Protein AF-A0A2M8DDD4-F1 (afdb_monomer)

Foldseek 3Di:
DDQPPPDPVLVVVVQVVVVVVVDHDDDDDPPPCVVCVVVVVVVVCCCVPPCVVPVVVQDDDVSVQVSVQVVLLCQQPPDFDVVVVGDHVVVVCCVVPVPDDPCVSGDGDDDVVVVLVVCPPSHDPPPCVVVVVVVVVVVVVVVVVVVVVVVVD

pLDDT: mean 77.71, std 18.87, range [35.38, 96.31]

Organism: NCBI:txid1974840

Sequence (153 aa):
MEFGGDCWWKMTELRHLLRGFGCSVVQNQKRHPEQNAHLERSHRTDDEEFYIPRIMSINNTQQFYREAMNYLYYYNNVRKHSSLQGKTPFQIVQDKCRNIDVRMRIVPPIILDRISVDLGPWSGYHVLAQYLILIHKLTILITTRNLINSLIC

Solvent-accessible surface area (backbone atoms only — not comparable to full-atom values): 9218 Å² total; per-residue (Å²): 114,63,80,76,48,96,53,66,65,64,46,51,53,49,43,55,58,34,45,77,74,77,42,81,84,84,79,82,63,89,92,46,65,75,82,43,49,69,57,58,52,47,53,51,47,46,38,67,72,46,43,72,77,40,51,90,77,48,88,45,73,70,54,43,53,52,52,50,32,52,48,47,35,37,51,31,70,66,42,59,32,76,95,52,78,58,36,24,59,46,56,54,47,44,74,74,35,86,82,62,64,77,65,73,58,62,63,78,76,80,73,56,79,64,52,41,61,74,49,46,94,74,35,54,70,59,81,58,50,64,55,52,53,50,52,54,49,50,51,53,54,51,55,52,51,55,53,54,61,63,73,76,111

Structure (mmCIF, N/CA/C/O backbone):
data_AF-A0A2M8DDD4-F1
#
_entry.id   AF-A0A2M8DDD4-F1
#
loop_
_atom_site.group_PDB
_atom_site.id
_atom_site.type_symbol
_atom_site.label_atom_id
_atom_site.label_alt_id
_atom_site.label_comp_id
_atom_site.label_asym_id
_atom_site.label_entity_id
_atom_site.label_seq_id
_atom_site.pdbx_PDB_ins_code
_atom_site.Cartn_x
_atom_site.Cartn_y
_atom_site.Cartn_z
_atom_site.occupancy
_atom_site.B_iso_or_equiv
_atom_site.auth_seq_id
_atom_site.auth_comp_id
_atom_site.auth_asym_id
_atom_site.auth_atom_id
_atom_site.pdbx_PDB_model_num
ATOM 1 N N . MET A 1 1 ? 13.936 9.119 -11.504 1.00 35.38 1 MET A N 1
ATOM 2 C CA . MET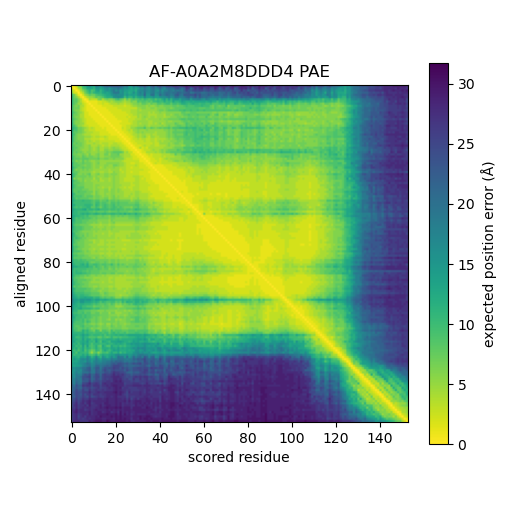 A 1 1 ? 13.493 8.288 -12.644 1.00 35.38 1 MET A CA 1
ATOM 3 C C . MET A 1 1 ? 12.657 7.160 -12.057 1.00 35.38 1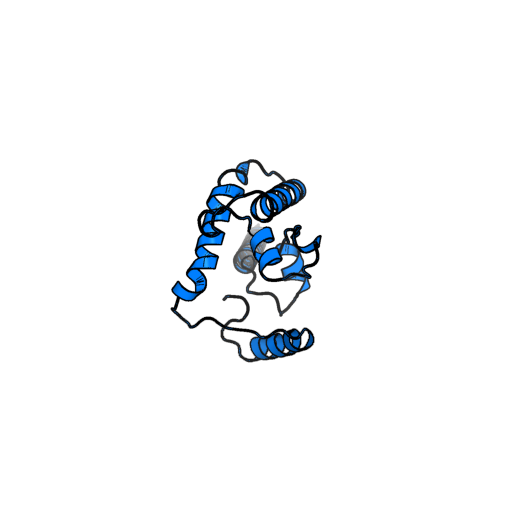 MET A C 1
ATOM 5 O O . MET A 1 1 ? 13.200 6.404 -11.259 1.00 35.38 1 MET A O 1
ATOM 9 N N . GLU A 1 2 ? 11.354 7.124 -12.352 1.00 42.66 2 GLU A N 1
ATOM 10 C CA . GLU A 1 2 ? 10.423 6.081 -11.887 1.00 42.66 2 GLU A CA 1
ATOM 11 C C . GLU A 1 2 ? 10.746 4.707 -12.493 1.00 42.66 2 GLU A C 1
ATOM 13 O O . GLU A 1 2 ? 11.426 4.599 -13.521 1.00 42.66 2 GLU A O 1
ATOM 18 N N . PHE A 1 3 ? 10.258 3.651 -11.840 1.00 43.88 3 PHE A N 1
ATOM 19 C CA . PHE A 1 3 ? 10.329 2.282 -12.342 1.00 43.88 3 PHE A CA 1
ATOM 20 C C . PHE A 1 3 ? 9.650 2.211 -13.722 1.00 43.88 3 PHE A C 1
ATOM 22 O O . PHE A 1 3 ? 8.479 2.549 -13.854 1.00 43.88 3 PHE A O 1
ATOM 29 N N . GLY A 1 4 ? 10.395 1.819 -14.762 1.00 52.19 4 GLY A N 1
ATOM 30 C CA . GLY A 1 4 ? 9.886 1.786 -16.141 1.00 52.19 4 GLY A CA 1
ATOM 31 C C . GLY A 1 4 ? 9.970 3.105 -16.926 1.00 52.19 4 GLY A C 1
ATOM 32 O O . GLY A 1 4 ? 9.193 3.282 -17.860 1.00 52.19 4 GLY A O 1
ATOM 33 N N . GLY A 1 5 ? 10.888 4.018 -16.568 1.00 56.62 5 GLY A N 1
ATOM 34 C CA . GLY A 1 5 ? 11.159 5.263 -17.311 1.00 56.62 5 GLY A CA 1
ATOM 35 C C . GLY A 1 5 ? 11.404 5.098 -18.826 1.00 56.62 5 GLY A C 1
ATOM 36 O O . GLY A 1 5 ? 11.336 4.005 -19.372 1.00 56.62 5 GLY A O 1
ATOM 37 N N . ASP A 1 6 ? 11.742 6.190 -19.519 1.00 57.94 6 ASP A N 1
ATOM 38 C CA . ASP A 1 6 ? 11.769 6.296 -20.997 1.00 57.94 6 ASP A CA 1
ATOM 39 C C . ASP A 1 6 ? 12.673 5.300 -21.763 1.00 57.94 6 ASP A C 1
ATOM 41 O O . ASP A 1 6 ? 12.721 5.329 -22.994 1.00 57.94 6 ASP A O 1
ATOM 45 N N . CYS A 1 7 ? 13.403 4.405 -21.089 1.00 71.69 7 CYS A N 1
ATOM 46 C CA . CYS A 1 7 ? 14.253 3.439 -21.767 1.00 71.69 7 CYS A CA 1
ATOM 47 C C . CYS A 1 7 ? 13.446 2.244 -22.311 1.00 71.69 7 CYS A C 1
ATOM 49 O O . CYS A 1 7 ? 12.941 1.369 -21.602 1.00 71.69 7 CYS A O 1
ATOM 51 N N . TRP A 1 8 ? 13.369 2.201 -23.637 1.00 74.38 8 TRP A N 1
ATOM 52 C CA . TRP A 1 8 ? 12.572 1.246 -24.402 1.00 74.38 8 TRP A CA 1
ATOM 53 C C . TRP A 1 8 ? 12.889 -0.230 -24.100 1.00 74.38 8 TRP A C 1
ATOM 55 O O . TRP A 1 8 ? 11.977 -1.052 -24.001 1.00 74.38 8 TRP A O 1
ATOM 65 N N . TRP A 1 9 ? 14.163 -0.573 -23.894 1.00 76.06 9 TRP A N 1
ATOM 66 C CA . TRP A 1 9 ? 14.590 -1.951 -23.630 1.00 76.06 9 TRP A CA 1
ATOM 67 C C . TRP A 1 9 ? 14.092 -2.514 -22.286 1.00 76.06 9 TRP A C 1
ATOM 69 O O . TRP A 1 9 ? 13.541 -3.609 -22.276 1.00 76.06 9 TRP A O 1
ATOM 79 N N . LYS A 1 10 ? 14.153 -1.760 -21.173 1.00 75.50 10 LYS A N 1
ATOM 80 C CA . LYS A 1 10 ? 13.628 -2.207 -19.867 1.00 75.50 10 LYS A CA 1
ATOM 81 C C . LYS A 1 10 ? 12.123 -2.435 -19.935 1.00 75.50 10 LYS A C 1
ATOM 83 O O . LYS A 1 10 ? 11.621 -3.397 -19.369 1.00 75.50 10 LYS A O 1
ATOM 88 N N . MET A 1 11 ? 11.403 -1.581 -20.663 1.00 81.44 11 MET A N 1
ATOM 89 C CA . MET A 1 11 ? 9.968 -1.760 -20.882 1.00 81.44 11 MET A CA 1
ATOM 90 C C . MET A 1 11 ? 9.647 -2.973 -21.756 1.00 81.44 11 MET A C 1
ATOM 92 O O . MET A 1 11 ? 8.642 -3.642 -21.525 1.00 81.44 11 MET A O 1
ATOM 96 N N . THR A 1 12 ? 10.483 -3.266 -22.748 1.00 84.56 12 THR A N 1
ATOM 97 C CA . THR A 1 12 ? 10.325 -4.442 -23.612 1.00 84.56 12 THR A CA 1
ATOM 98 C C . THR A 1 12 ? 10.539 -5.728 -22.822 1.00 84.56 12 THR A C 1
ATOM 100 O O . THR A 1 12 ? 9.674 -6.603 -22.844 1.00 84.56 12 THR A O 1
ATOM 103 N N . GLU A 1 13 ? 11.615 -5.792 -22.042 1.00 84.19 13 GLU A N 1
ATOM 104 C CA . GLU A 1 13 ? 11.919 -6.924 -21.167 1.00 84.19 13 GLU A CA 1
ATOM 105 C C . GLU A 1 13 ? 10.844 -7.120 -20.086 1.00 84.19 13 GLU A C 1
AT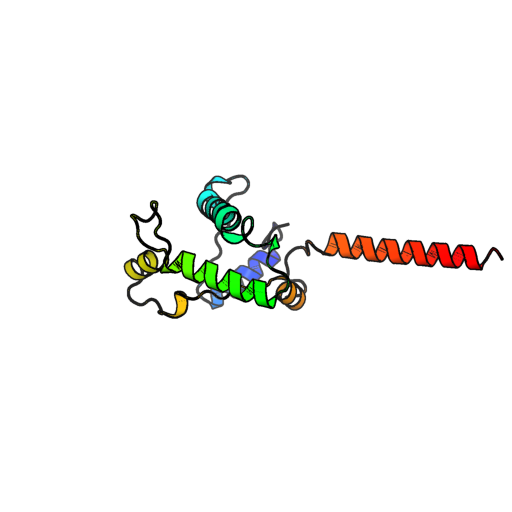OM 107 O O . GLU A 1 13 ? 10.345 -8.228 -19.893 1.00 84.19 13 GLU A O 1
ATOM 112 N N . LEU A 1 14 ? 10.383 -6.041 -19.441 1.00 83.62 14 LEU A N 1
ATOM 113 C CA . LEU A 1 14 ? 9.297 -6.107 -18.458 1.00 83.62 14 LEU A CA 1
ATOM 114 C C . LEU A 1 14 ? 7.994 -6.639 -19.071 1.00 83.62 14 LEU A C 1
ATOM 116 O O . LEU A 1 14 ? 7.312 -7.469 -18.469 1.00 83.62 14 LEU A O 1
ATOM 120 N N . ARG A 1 15 ? 7.636 -6.183 -20.277 1.00 88.50 15 ARG A N 1
ATOM 121 C CA . ARG A 1 15 ? 6.457 -6.695 -20.992 1.00 88.50 15 ARG A CA 1
ATOM 122 C C . ARG A 1 15 ? 6.621 -8.167 -21.360 1.00 88.50 15 ARG A C 1
ATOM 124 O O . ARG A 1 15 ? 5.640 -8.900 -21.282 1.00 88.50 15 ARG A O 1
ATOM 131 N N . HIS A 1 16 ? 7.817 -8.595 -21.761 1.00 87.88 16 HIS A N 1
ATOM 132 C CA . HIS A 1 16 ? 8.093 -9.998 -22.064 1.00 87.88 16 HIS A CA 1
ATOM 133 C C . HIS A 1 16 ? 7.929 -10.877 -20.817 1.00 87.88 16 HIS A C 1
ATOM 135 O O . HIS A 1 16 ? 7.178 -11.850 -20.852 1.00 87.88 16 HIS A O 1
ATOM 141 N N . LEU A 1 17 ? 8.529 -10.465 -19.698 1.00 87.50 17 LEU A N 1
ATOM 142 C CA . LEU A 1 17 ? 8.403 -11.139 -18.408 1.00 87.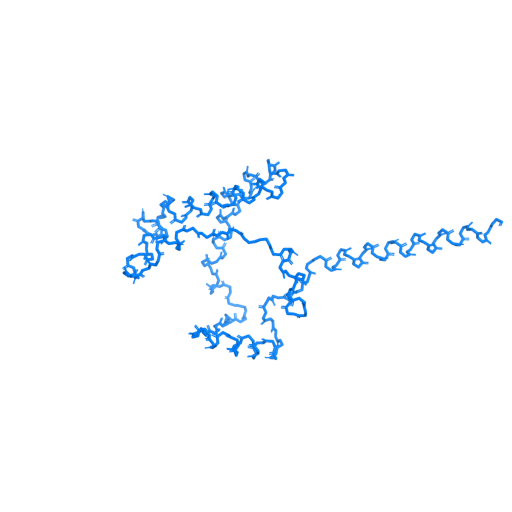50 17 LEU A CA 1
ATOM 143 C C . LEU A 1 17 ? 6.935 -11.266 -17.977 1.00 87.50 17 LEU A C 1
ATOM 145 O O . LEU A 1 17 ? 6.466 -12.359 -17.670 1.00 87.50 17 LEU A O 1
ATOM 149 N N . LEU A 1 18 ? 6.187 -10.159 -17.993 1.00 88.94 18 LEU A N 1
ATOM 150 C CA . LEU A 1 18 ? 4.797 -10.132 -17.531 1.00 88.94 18 LEU A CA 1
ATOM 151 C C . LEU A 1 18 ? 3.841 -10.908 -18.441 1.00 88.94 18 LEU A C 1
ATOM 153 O O . LEU A 1 18 ? 2.888 -11.505 -17.940 1.00 88.94 18 LEU A O 1
ATOM 157 N N . ARG A 1 19 ? 4.129 -10.993 -19.746 1.00 90.50 19 ARG A N 1
ATOM 158 C CA . ARG A 1 19 ? 3.381 -11.866 -20.663 1.00 90.50 19 ARG A CA 1
ATOM 159 C C . ARG A 1 19 ? 3.448 -13.334 -20.250 1.00 90.50 19 ARG A C 1
ATOM 161 O O . ARG A 1 19 ? 2.445 -14.023 -20.404 1.00 90.50 19 ARG A O 1
ATOM 168 N N . GLY A 1 20 ? 4.566 -13.794 -19.680 1.00 90.06 20 GLY A N 1
ATOM 169 C CA . GLY A 1 20 ? 4.690 -15.152 -19.136 1.00 90.06 20 GLY A CA 1
ATOM 170 C C . GLY A 1 20 ? 3.693 -15.455 -18.010 1.00 90.06 20 GLY A C 1
ATOM 171 O O . GLY A 1 20 ? 3.303 -16.603 -17.826 1.00 90.06 20 GLY A O 1
ATOM 172 N N . PHE A 1 21 ? 3.218 -14.420 -17.312 1.00 90.56 21 PHE A N 1
ATOM 173 C CA . PHE A 1 21 ? 2.194 -14.512 -16.266 1.00 90.56 21 PHE A CA 1
ATOM 174 C C . PHE A 1 21 ? 0.776 -14.192 -16.771 1.00 90.56 21 PHE A C 1
ATOM 176 O O . PHE A 1 21 ? -0.152 -14.109 -15.971 1.00 90.56 21 PHE A O 1
ATOM 183 N N . GLY A 1 22 ? 0.591 -13.971 -18.078 1.00 91.81 22 GLY A N 1
ATOM 184 C CA . GLY A 1 22 ? -0.684 -13.513 -18.642 1.00 91.81 22 GLY A CA 1
ATOM 185 C C . GLY A 1 22 ? -1.019 -12.052 -18.317 1.00 91.81 22 GLY A C 1
ATOM 186 O O . GLY A 1 22 ? -2.163 -11.633 -18.476 1.00 91.81 22 GLY A O 1
ATOM 187 N N . CYS A 1 23 ? -0.035 -11.265 -17.873 1.00 91.94 23 CYS A N 1
ATOM 188 C CA . CYS A 1 23 ? -0.203 -9.866 -17.495 1.00 91.94 23 CYS A CA 1
ATOM 189 C C . CYS A 1 23 ? 0.210 -8.920 -18.633 1.00 91.94 23 CYS A C 1
ATOM 191 O O . CYS A 1 23 ? 1.162 -9.169 -19.377 1.00 91.94 23 CYS A O 1
ATOM 193 N N . SER A 1 24 ? -0.473 -7.780 -18.733 1.00 89.19 24 SER A N 1
ATOM 194 C CA . SER A 1 24 ? -0.135 -6.693 -19.657 1.00 89.19 24 SER A CA 1
ATOM 195 C C . SER A 1 24 ? 0.259 -5.430 -18.900 1.00 89.19 24 SER A C 1
ATOM 197 O O . SER A 1 24 ? -0.366 -5.089 -17.898 1.00 89.19 24 SER A O 1
ATOM 199 N N . VAL A 1 25 ? 1.248 -4.697 -19.412 1.00 86.25 25 VAL A N 1
ATOM 200 C CA . VAL A 1 25 ? 1.658 -3.406 -18.843 1.00 86.25 25 VAL A CA 1
ATOM 201 C C . VAL A 1 25 ? 0.867 -2.277 -19.486 1.00 86.25 25 VAL A C 1
ATOM 203 O O . VAL A 1 25 ? 0.905 -2.119 -20.706 1.00 86.25 25 VAL A O 1
ATOM 206 N N . VAL A 1 26 ? 0.215 -1.465 -18.659 1.00 84.75 26 VAL A N 1
ATOM 207 C CA . VAL A 1 26 ? -0.436 -0.213 -19.060 1.00 84.75 26 VAL A CA 1
ATOM 208 C C . VAL A 1 26 ? 0.373 0.942 -18.476 1.00 84.75 26 VAL A C 1
ATOM 210 O O . VAL A 1 26 ? 0.696 0.926 -17.292 1.00 84.75 26 VAL A O 1
ATOM 213 N N . GLN A 1 27 ? 0.743 1.913 -19.313 1.00 82.88 27 GLN A N 1
ATOM 214 C CA . GLN A 1 27 ? 1.463 3.114 -18.886 1.00 82.88 27 GLN A CA 1
ATOM 215 C C . GLN A 1 27 ? 0.520 4.310 -18.928 1.00 82.88 27 GLN A C 1
ATOM 217 O O . GLN A 1 27 ? -0.182 4.511 -19.920 1.00 82.88 27 GLN A O 1
ATOM 222 N N . ASN A 1 28 ? 0.546 5.109 -17.866 1.00 83.31 28 ASN A N 1
ATOM 223 C CA . ASN A 1 28 ? -0.198 6.357 -17.818 1.00 83.31 28 ASN A CA 1
ATOM 224 C C . ASN A 1 28 ? 0.436 7.394 -18.745 1.00 83.31 28 ASN A C 1
ATOM 226 O O . ASN A 1 28 ? 1.638 7.374 -19.030 1.00 83.31 28 ASN A O 1
ATOM 230 N N . GLN A 1 29 ? -0.397 8.294 -19.250 1.00 81.75 29 GLN A N 1
ATOM 231 C CA . GLN A 1 29 ? 0.034 9.342 -20.158 1.00 81.75 29 GLN A CA 1
ATOM 232 C C . GLN A 1 29 ? 0.878 10.370 -19.398 1.00 81.75 29 GLN A C 1
ATOM 234 O O . GLN A 1 29 ? 0.582 10.749 -18.262 1.00 81.75 29 GLN A O 1
ATOM 239 N N . LYS A 1 30 ? 1.952 10.849 -20.031 1.00 81.00 30 LYS A N 1
ATOM 240 C CA . LYS A 1 30 ? 2.818 11.864 -19.420 1.00 81.00 30 LYS A CA 1
ATOM 241 C C . LYS A 1 30 ? 2.017 13.137 -19.155 1.00 81.00 30 LYS A C 1
ATOM 243 O O . LYS A 1 30 ? 1.384 13.646 -20.070 1.00 81.00 30 LYS A O 1
ATOM 248 N N . ARG A 1 31 ? 2.152 13.693 -17.945 1.00 79.19 31 ARG A N 1
ATOM 249 C CA . ARG A 1 31 ? 1.484 14.936 -17.497 1.00 79.19 31 ARG A CA 1
ATOM 250 C C . ARG A 1 31 ? -0.037 14.825 -17.329 1.00 79.19 31 ARG A C 1
ATOM 252 O O . ARG A 1 31 ? -0.711 15.847 -17.332 1.00 79.19 31 ARG A O 1
ATOM 259 N N . HIS A 1 32 ? -0.537 13.611 -17.114 1.00 84.81 32 HIS A N 1
ATOM 260 C CA . HIS A 1 32 ? -1.939 13.340 -16.798 1.00 84.81 32 HIS A CA 1
ATOM 261 C C . HIS A 1 32 ? -2.087 12.809 -15.358 1.00 84.81 32 HIS A C 1
ATOM 263 O O . HIS A 1 32 ? -2.346 11.618 -15.159 1.00 84.81 32 HIS A O 1
ATOM 269 N N . PRO A 1 33 ? -1.863 13.653 -14.326 1.00 80.94 33 PRO A N 1
ATOM 270 C CA . PRO A 1 33 ? -1.906 13.237 -12.920 1.00 80.94 33 PRO A CA 1
ATOM 271 C C . PRO A 1 33 ? -3.282 12.716 -12.482 1.00 80.94 33 PRO A C 1
ATOM 273 O O . PRO A 1 33 ? -3.377 11.929 -11.542 1.00 80.94 33 PRO A O 1
ATOM 276 N N . GLU A 1 34 ? -4.354 13.092 -13.180 1.00 88.06 34 GLU A N 1
ATOM 277 C CA . GLU A 1 34 ? -5.709 12.600 -12.942 1.00 88.06 34 GLU A CA 1
ATOM 278 C C . GLU A 1 34 ? -5.828 11.076 -13.089 1.00 88.06 34 GLU A C 1
ATOM 280 O O . GLU A 1 34 ? -6.634 10.458 -12.394 1.00 88.06 34 GLU A O 1
ATOM 285 N N . GLN A 1 35 ? -4.980 10.449 -13.916 1.00 86.12 35 GLN A N 1
ATOM 286 C CA . GLN A 1 35 ? -4.941 8.991 -14.085 1.00 86.12 35 GLN A CA 1
ATOM 287 C C . GLN A 1 35 ? -4.418 8.274 -12.829 1.00 86.12 35 GLN A C 1
ATOM 289 O O . GLN A 1 35 ? -4.742 7.109 -12.604 1.00 86.12 35 GLN A O 1
ATOM 294 N N . ASN A 1 36 ? -3.681 8.988 -11.972 1.00 86.06 36 ASN A N 1
ATOM 295 C CA . ASN A 1 36 ? -3.169 8.498 -10.692 1.00 86.06 36 ASN A CA 1
ATOM 296 C C . ASN A 1 36 ? -4.025 8.925 -9.493 1.00 86.06 36 ASN A C 1
ATOM 298 O O . ASN A 1 36 ? -3.693 8.570 -8.366 1.00 86.06 36 ASN A O 1
ATOM 302 N N . ALA A 1 37 ? -5.140 9.640 -9.681 1.00 87.31 37 ALA A N 1
ATOM 303 C CA . ALA A 1 37 ? -5.873 10.268 -8.575 1.00 87.31 37 ALA A CA 1
ATOM 304 C C . ALA A 1 37 ? -6.286 9.294 -7.450 1.00 87.31 37 ALA A C 1
ATOM 306 O O . ALA A 1 37 ? -6.326 9.670 -6.276 1.00 87.31 37 ALA A O 1
ATOM 307 N N . HIS A 1 38 ? -6.590 8.038 -7.787 1.00 86.00 38 HIS A N 1
ATOM 308 C CA . HIS A 1 38 ? -6.886 7.002 -6.794 1.00 86.00 38 HIS A CA 1
ATOM 309 C C . HIS A 1 38 ? -5.650 6.563 -6.000 1.00 86.00 38 HIS A C 1
ATOM 311 O O . HIS A 1 38 ? -5.761 6.369 -4.790 1.00 86.00 38 HIS A O 1
ATOM 317 N N . LEU A 1 39 ? -4.496 6.444 -6.662 1.00 85.88 39 LEU A N 1
ATOM 318 C CA . LEU A 1 39 ? -3.221 6.087 -6.037 1.00 85.88 39 LEU A CA 1
ATOM 319 C C . LEU A 1 39 ? -2.758 7.198 -5.095 1.00 85.88 39 LEU A C 1
ATOM 321 O O . LEU A 1 39 ? -2.527 6.935 -3.921 1.00 85.88 39 LEU A O 1
ATOM 325 N N . GLU A 1 40 ? -2.755 8.449 -5.560 1.00 87.38 40 GLU A N 1
ATOM 326 C CA . GLU A 1 40 ? -2.362 9.609 -4.743 1.00 87.38 40 GLU A CA 1
ATOM 327 C C . GLU A 1 40 ? -3.245 9.762 -3.497 1.00 87.38 40 GLU A C 1
ATOM 329 O O . GLU A 1 40 ? -2.776 10.056 -2.397 1.00 87.38 40 GLU A O 1
ATOM 334 N N . ARG A 1 41 ? -4.553 9.505 -3.635 1.00 88.06 41 ARG A N 1
ATOM 335 C CA . ARG A 1 41 ? -5.466 9.500 -2.486 1.00 88.06 41 ARG A CA 1
ATOM 336 C C . ARG A 1 41 ? -5.151 8.369 -1.509 1.00 88.06 41 ARG A C 1
ATOM 338 O O . ARG A 1 41 ? -5.295 8.582 -0.305 1.00 88.06 41 ARG A O 1
ATOM 345 N N . SER A 1 42 ? -4.778 7.191 -2.011 1.00 87.25 42 SER A N 1
ATOM 346 C CA . SER A 1 42 ? -4.359 6.072 -1.166 1.00 87.25 42 SER A CA 1
ATOM 347 C C . SER A 1 42 ? -3.102 6.441 -0.389 1.00 87.25 42 SER A C 1
ATOM 349 O O . SER A 1 42 ? -3.136 6.361 0.831 1.00 87.25 42 SER A O 1
ATOM 351 N N . HIS A 1 43 ? -2.074 6.968 -1.062 1.00 87.19 43 HIS A N 1
ATOM 352 C CA . HIS A 1 43 ? -0.826 7.400 -0.426 1.00 87.19 43 HIS A CA 1
ATOM 353 C C . HIS A 1 43 ? -1.060 8.403 0.698 1.00 87.19 43 HIS A C 1
ATOM 355 O O . HIS A 1 43 ? -0.590 8.205 1.812 1.00 87.19 43 HIS A O 1
ATOM 361 N N . ARG A 1 44 ? -1.886 9.424 0.454 1.00 90.19 44 ARG A N 1
ATOM 362 C CA . ARG A 1 44 ? -2.256 10.373 1.508 1.00 90.19 44 ARG A CA 1
ATOM 363 C C . ARG A 1 44 ? -2.971 9.703 2.687 1.00 90.19 44 ARG A C 1
ATOM 365 O O . ARG A 1 44 ? -2.769 10.102 3.826 1.00 90.19 44 ARG A O 1
ATOM 372 N N . THR A 1 45 ? -3.817 8.706 2.428 1.00 92.12 45 THR A N 1
ATOM 373 C CA . THR A 1 45 ? -4.509 7.973 3.504 1.00 92.12 45 THR A CA 1
ATOM 374 C C . THR A 1 45 ? -3.514 7.161 4.332 1.00 92.12 45 THR A C 1
ATOM 376 O O . THR A 1 45 ? -3.607 7.155 5.556 1.00 92.12 45 THR A O 1
ATOM 379 N N . ASP A 1 46 ? -2.545 6.523 3.674 1.00 89.88 46 ASP A N 1
ATOM 380 C CA . ASP A 1 46 ? -1.464 5.799 4.342 1.00 89.88 46 ASP A CA 1
ATOM 381 C C . ASP A 1 46 ? -0.624 6.760 5.206 1.00 89.88 46 ASP A C 1
ATOM 383 O O . ASP A 1 46 ? -0.296 6.447 6.352 1.00 89.88 46 ASP A O 1
ATOM 387 N N . ASP A 1 47 ? -0.334 7.966 4.707 1.00 90.94 47 ASP A N 1
ATOM 388 C CA . ASP A 1 47 ? 0.362 9.005 5.473 1.00 90.94 47 ASP A CA 1
ATOM 389 C C . ASP A 1 47 ? -0.423 9.417 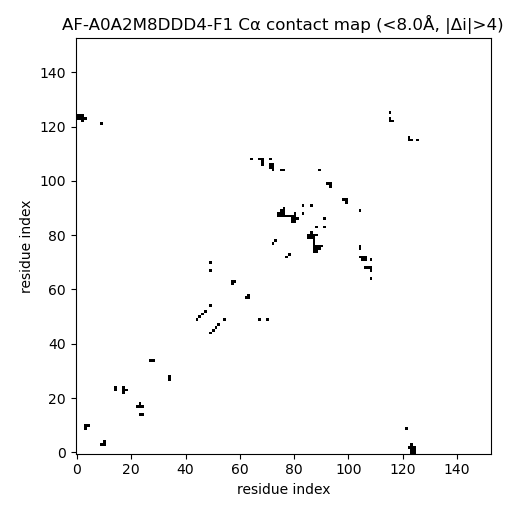6.723 1.00 90.94 47 ASP A C 1
ATOM 391 O O . ASP A 1 47 ? 0.106 9.372 7.835 1.00 90.94 47 ASP A O 1
ATOM 395 N N . GLU A 1 48 ? -1.691 9.788 6.551 1.00 93.19 48 GLU A N 1
ATOM 396 C CA . GLU A 1 48 ? -2.554 10.310 7.614 1.00 93.19 48 GLU A CA 1
ATOM 397 C C . GLU A 1 48 ? -2.892 9.261 8.686 1.00 93.19 48 GLU A C 1
ATOM 399 O O . GLU A 1 48 ? -2.952 9.587 9.873 1.00 93.19 48 GLU A O 1
ATOM 404 N N . GLU A 1 49 ? -3.110 8.002 8.301 1.00 93.00 49 GLU A N 1
ATOM 405 C CA . GLU A 1 49 ? -3.598 6.963 9.216 1.00 93.00 49 GLU A CA 1
ATOM 406 C C . GLU A 1 49 ? -2.502 6.040 9.761 1.00 93.00 49 GLU A C 1
ATOM 408 O O . GLU A 1 49 ? -2.670 5.453 10.840 1.00 93.00 49 GLU A O 1
ATOM 413 N N . PHE A 1 50 ? -1.392 5.886 9.034 1.00 93.12 50 PHE A N 1
ATOM 414 C CA . PHE A 1 50 ? -0.303 4.996 9.419 1.00 93.12 50 PHE A CA 1
ATOM 415 C C . PHE A 1 50 ? 0.980 5.757 9.734 1.00 93.12 50 PHE A C 1
ATOM 417 O O . PHE A 1 50 ? 1.437 5.701 10.878 1.00 93.12 50 PHE A O 1
ATOM 424 N N . TYR A 1 51 ? 1.559 6.477 8.770 1.00 90.62 51 TYR A N 1
ATOM 425 C CA . TYR A 1 51 ? 2.898 7.042 8.948 1.00 90.62 51 TYR A CA 1
ATOM 426 C C . TYR A 1 51 ? 2.931 8.168 9.982 1.00 90.62 51 TYR A C 1
ATOM 428 O O . TYR A 1 51 ? 3.608 8.027 10.999 1.00 90.62 51 TYR A O 1
ATOM 436 N N . ILE A 1 52 ? 2.181 9.251 9.773 1.00 91.31 52 ILE A N 1
ATOM 437 C CA . ILE A 1 52 ? 2.152 10.417 10.668 1.00 91.31 52 ILE A CA 1
ATOM 438 C C . ILE A 1 52 ? 1.904 10.018 12.137 1.00 91.31 52 ILE A C 1
ATOM 440 O O . ILE A 1 52 ? 2.679 10.444 12.996 1.00 91.31 52 ILE A O 1
ATOM 444 N N . PRO A 1 53 ? 0.894 9.186 12.469 1.00 91.88 53 PRO A N 1
ATOM 445 C CA . PRO A 1 53 ? 0.605 8.866 13.864 1.00 91.88 53 PRO A CA 1
ATOM 446 C C . PRO A 1 53 ? 1.570 7.858 14.501 1.00 91.88 53 PRO A C 1
ATOM 448 O O . PRO A 1 53 ? 1.696 7.848 15.725 1.00 91.88 53 PRO A O 1
ATOM 451 N N . ARG A 1 54 ? 2.219 6.975 13.724 1.00 87.56 54 ARG A N 1
ATOM 452 C CA . ARG A 1 54 ? 2.934 5.810 14.287 1.00 87.56 54 ARG A CA 1
ATOM 453 C C . ARG A 1 54 ? 4.433 5.835 14.071 1.00 87.56 54 ARG A C 1
ATOM 455 O O . ARG A 1 54 ? 5.145 5.260 14.893 1.00 87.56 54 ARG A O 1
ATOM 462 N N . ILE A 1 55 ? 4.936 6.478 13.017 1.00 88.31 55 ILE A N 1
ATOM 463 C CA . ILE A 1 55 ? 6.326 6.287 12.580 1.00 88.31 55 ILE A CA 1
ATOM 464 C C . ILE A 1 55 ? 7.343 6.656 13.665 1.00 88.31 55 ILE A C 1
ATOM 466 O O . ILE A 1 55 ? 8.314 5.936 13.856 1.00 88.31 55 ILE A O 1
ATOM 470 N N . MET A 1 56 ? 7.063 7.697 14.455 1.00 90.12 56 MET A N 1
ATOM 471 C CA . MET A 1 56 ? 7.933 8.147 15.550 1.00 90.12 56 MET A CA 1
ATOM 472 C C . MET A 1 56 ? 7.999 7.166 16.730 1.00 90.12 56 MET A C 1
ATOM 474 O O . MET A 1 56 ? 8.925 7.233 17.531 1.00 90.12 56 MET A O 1
ATOM 478 N N . SER A 1 57 ? 7.020 6.265 16.857 1.00 90.69 57 SER A N 1
ATOM 479 C CA . SER A 1 57 ? 6.978 5.242 17.912 1.00 90.69 57 SER A CA 1
ATOM 480 C C . SER A 1 57 ? 7.641 3.921 17.503 1.00 90.69 57 SER A C 1
ATOM 482 O O . SER A 1 57 ? 7.886 3.060 18.350 1.00 90.69 57 SER A O 1
ATOM 484 N N . ILE A 1 58 ? 7.936 3.750 16.212 1.00 92.75 58 ILE A N 1
ATOM 485 C CA . ILE A 1 58 ? 8.500 2.525 15.651 1.00 92.75 58 ILE A CA 1
ATOM 486 C C . ILE A 1 58 ? 10.025 2.622 15.692 1.00 92.75 58 ILE A C 1
ATOM 488 O O . ILE A 1 58 ? 10.632 3.416 14.983 1.00 92.75 58 ILE A O 1
ATOM 492 N N . ASN A 1 59 ? 10.656 1.765 16.495 1.00 93.75 59 ASN A N 1
ATOM 493 C CA . ASN A 1 59 ? 12.092 1.878 16.781 1.00 93.75 59 ASN A CA 1
ATOM 494 C C . ASN A 1 59 ? 12.968 0.904 15.986 1.00 93.75 59 ASN A C 1
ATOM 496 O O . ASN A 1 59 ? 14.193 0.982 16.030 1.00 93.75 59 ASN A O 1
ATOM 500 N N . ASN A 1 60 ? 12.367 -0.074 15.311 1.00 93.12 60 ASN A N 1
ATOM 501 C CA . ASN A 1 60 ? 13.105 -1.064 14.536 1.00 93.12 60 ASN A CA 1
ATOM 502 C C . ASN A 1 60 ? 12.242 -1.690 13.440 1.00 93.12 60 ASN A C 1
ATOM 504 O O . ASN A 1 60 ? 11.011 -1.626 13.454 1.00 93.12 60 ASN A O 1
ATOM 508 N N . THR A 1 61 ? 12.915 -2.362 12.510 1.00 90.19 61 THR A N 1
ATOM 509 C CA . THR A 1 61 ? 12.305 -3.006 11.347 1.00 90.19 61 THR A CA 1
ATOM 510 C C . THR A 1 61 ? 11.255 -4.053 11.720 1.00 90.19 61 THR A C 1
ATOM 512 O O . THR A 1 61 ? 10.230 -4.144 11.054 1.00 90.19 61 THR A O 1
ATOM 515 N N . GLN A 1 62 ? 11.458 -4.825 12.792 1.00 92.12 62 GLN A N 1
ATOM 516 C CA . GLN A 1 62 ? 10.497 -5.853 13.207 1.00 92.12 62 GLN A CA 1
ATOM 517 C C . GLN A 1 62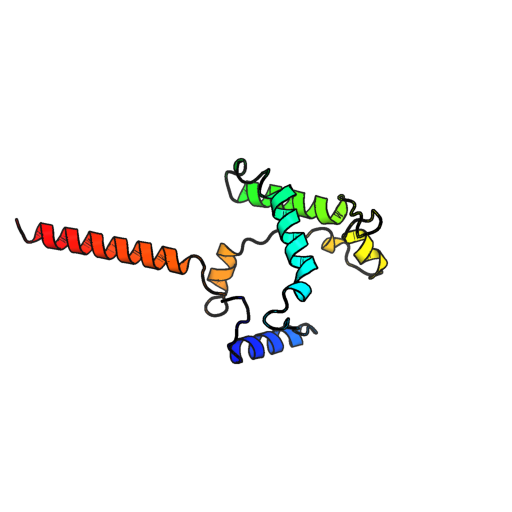 ? 9.185 -5.233 13.708 1.00 92.12 62 GLN A C 1
ATOM 519 O O . GLN A 1 62 ? 8.102 -5.716 13.374 1.00 92.12 62 GLN A O 1
ATOM 524 N N . GLN A 1 63 ? 9.276 -4.153 14.488 1.00 93.81 63 GLN A N 1
ATOM 525 C CA . GLN A 1 63 ? 8.111 -3.376 14.912 1.00 93.81 63 GLN A CA 1
ATOM 526 C C . GLN A 1 63 ? 7.406 -2.751 13.709 1.00 93.81 63 GLN A C 1
ATOM 528 O O . GLN A 1 63 ? 6.187 -2.868 13.611 1.00 93.81 63 GLN A O 1
ATOM 533 N N . PHE A 1 64 ? 8.164 -2.187 12.762 1.00 92.94 64 PHE A N 1
ATOM 534 C CA . PHE A 1 64 ? 7.606 -1.650 11.521 1.00 92.94 64 PHE A CA 1
ATOM 535 C C . PHE A 1 64 ? 6.804 -2.709 10.762 1.00 92.94 64 PHE A C 1
ATOM 537 O O . PHE A 1 64 ? 5.648 -2.475 10.429 1.00 92.94 64 PHE A O 1
ATOM 544 N N . TYR A 1 65 ? 7.382 -3.895 10.549 1.00 93.19 65 TYR A N 1
ATOM 545 C CA . TYR A 1 65 ? 6.705 -5.008 9.879 1.00 93.19 65 TYR A CA 1
ATOM 546 C C . TYR A 1 65 ? 5.389 -5.383 10.561 1.00 93.19 65 TYR A C 1
ATOM 548 O O . TYR A 1 65 ? 4.379 -5.566 9.882 1.00 93.19 65 TYR A O 1
ATOM 556 N N . ARG A 1 66 ? 5.387 -5.496 11.895 1.00 93.56 66 ARG A N 1
ATOM 557 C CA . ARG A 1 66 ? 4.183 -5.838 12.661 1.00 93.56 66 ARG A CA 1
ATOM 558 C C . ARG A 1 66 ? 3.109 -4.757 12.525 1.00 93.56 66 ARG A C 1
ATOM 560 O O . ARG A 1 66 ? 1.966 -5.086 12.225 1.00 93.56 66 ARG A O 1
ATOM 567 N N . GLU A 1 67 ? 3.469 -3.492 12.724 1.00 94.44 67 GLU A N 1
ATOM 568 C CA . GLU A 1 67 ? 2.533 -2.367 12.621 1.00 94.44 67 GLU A CA 1
ATOM 569 C C . GLU A 1 67 ? 1.980 -2.220 11.198 1.00 94.44 67 GLU A C 1
ATOM 571 O O . GLU A 1 67 ? 0.769 -2.102 11.022 1.00 94.44 67 GLU A O 1
ATOM 576 N N . ALA A 1 68 ? 2.836 -2.308 10.176 1.00 93.88 68 ALA A N 1
ATOM 577 C CA . ALA A 1 68 ? 2.433 -2.220 8.775 1.00 93.88 68 ALA A CA 1
ATOM 578 C C . ALA A 1 68 ? 1.500 -3.373 8.379 1.00 93.88 68 ALA A C 1
ATOM 580 O O . ALA A 1 68 ? 0.473 -3.149 7.744 1.00 93.88 68 ALA A O 1
ATOM 581 N N . MET A 1 69 ? 1.805 -4.605 8.798 1.00 94.69 69 MET A N 1
ATOM 582 C CA . MET A 1 69 ? 0.941 -5.760 8.541 1.00 94.69 69 MET A CA 1
ATOM 583 C C . MET A 1 69 ? -0.429 -5.598 9.216 1.00 94.69 69 MET A C 1
ATOM 585 O O . MET A 1 69 ? -1.462 -5.858 8.596 1.00 94.69 69 MET A O 1
ATOM 589 N N . ASN A 1 70 ? -0.455 -5.122 10.465 1.00 94.38 70 ASN A N 1
ATOM 590 C CA . ASN A 1 70 ? -1.698 -4.846 11.184 1.00 94.38 70 ASN A CA 1
ATOM 591 C C . ASN A 1 70 ? -2.524 -3.759 10.484 1.00 94.38 70 ASN A C 1
ATOM 593 O O . ASN A 1 70 ? -3.733 -3.928 10.311 1.00 94.38 70 ASN A O 1
ATOM 597 N N . TYR A 1 71 ? -1.878 -2.673 10.050 1.00 94.94 71 TYR A N 1
ATOM 598 C CA . TYR A 1 71 ? -2.539 -1.589 9.330 1.00 94.94 71 TYR A CA 1
ATOM 599 C C . TYR A 1 71 ? -3.111 -2.060 7.988 1.00 94.94 71 TYR A C 1
ATOM 601 O O . TYR A 1 71 ? -4.292 -1.844 7.726 1.00 94.94 71 TYR A O 1
ATOM 609 N N . LEU A 1 72 ? -2.333 -2.790 7.182 1.00 95.12 72 LEU A N 1
ATOM 610 C CA . LEU A 1 72 ? -2.798 -3.350 5.908 1.00 95.12 72 LEU A CA 1
ATOM 611 C C . LEU A 1 72 ? -3.982 -4.303 6.098 1.00 95.12 72 LEU A C 1
ATOM 613 O O . LEU A 1 72 ? -4.940 -4.271 5.320 1.00 95.12 72 LEU A O 1
ATOM 617 N N . TYR A 1 73 ? -3.952 -5.143 7.137 1.00 95.75 73 TYR A N 1
ATOM 618 C CA . TYR A 1 73 ? -5.084 -6.009 7.452 1.00 95.75 73 TYR A CA 1
ATOM 619 C C . TYR A 1 73 ? -6.320 -5.191 7.841 1.00 95.75 73 TYR A C 1
ATOM 621 O O . TYR A 1 73 ? -7.402 -5.441 7.303 1.00 95.75 73 TYR A O 1
ATOM 629 N N . TYR A 1 74 ? -6.161 -4.207 8.732 1.00 95.75 74 TYR A N 1
ATOM 630 C CA . TYR A 1 74 ? -7.232 -3.301 9.144 1.00 95.75 74 TYR A CA 1
ATOM 631 C C . TYR A 1 74 ? -7.847 -2.582 7.940 1.00 95.75 74 TYR A C 1
ATOM 633 O O . TYR A 1 74 ? -9.060 -2.665 7.744 1.00 95.75 74 TYR A O 1
ATOM 641 N N . TYR A 1 75 ? -7.027 -1.954 7.099 1.00 94.81 75 TYR A N 1
ATOM 642 C CA . TYR A 1 75 ? -7.469 -1.220 5.917 1.00 94.81 75 TYR A CA 1
ATOM 643 C C . TYR A 1 75 ? -8.269 -2.113 4.960 1.00 94.81 75 TYR A C 1
ATOM 645 O O . TYR A 1 75 ? -9.379 -1.771 4.563 1.00 94.81 75 TYR A O 1
ATOM 653 N N . ASN A 1 76 ? -7.753 -3.304 4.640 1.00 94.81 76 ASN A N 1
ATOM 654 C CA . ASN A 1 76 ? -8.374 -4.179 3.645 1.00 94.81 76 ASN A CA 1
ATOM 655 C C . ASN A 1 76 ? -9.603 -4.945 4.158 1.00 94.81 76 ASN A C 1
ATOM 657 O O . ASN A 1 76 ? -10.476 -5.295 3.359 1.00 94.81 76 ASN A O 1
ATOM 661 N N . ASN A 1 77 ? -9.683 -5.231 5.464 1.00 95.62 77 ASN A N 1
ATOM 662 C CA . ASN A 1 77 ? -10.656 -6.186 6.012 1.00 95.62 77 ASN A CA 1
ATOM 663 C C . ASN A 1 77 ? -11.605 -5.621 7.068 1.00 95.62 77 ASN A C 1
ATOM 665 O O . ASN A 1 77 ? -12.619 -6.260 7.342 1.00 95.62 77 ASN A O 1
ATOM 669 N N . VAL A 1 78 ? -11.290 -4.480 7.681 1.00 96.31 78 VAL A N 1
ATOM 670 C CA . VAL A 1 78 ? -12.050 -3.932 8.818 1.00 96.31 78 VAL A CA 1
ATOM 671 C C . VAL A 1 78 ? -12.545 -2.518 8.526 1.00 96.31 78 VAL A C 1
ATOM 673 O O . VAL A 1 78 ? -13.703 -2.200 8.800 1.00 96.31 78 VAL A O 1
ATOM 676 N N . ARG A 1 79 ? -11.694 -1.672 7.940 1.00 95.00 79 ARG A N 1
ATOM 677 C CA . ARG A 1 79 ? -12.000 -0.279 7.614 1.00 95.00 79 ARG A CA 1
ATOM 678 C C . ARG A 1 79 ? -13.112 -0.221 6.568 1.00 95.00 79 ARG A C 1
ATOM 680 O O . ARG A 1 79 ? -12.998 -0.772 5.476 1.00 95.00 79 ARG A O 1
ATOM 687 N N . LYS A 1 80 ? -14.203 0.467 6.902 1.00 94.81 80 LYS A N 1
ATOM 688 C CA . LYS A 1 80 ? -15.307 0.736 5.973 1.00 94.81 80 LYS A CA 1
ATOM 689 C C . LYS A 1 80 ? -15.021 2.018 5.205 1.00 94.81 80 LYS A C 1
ATOM 691 O O . LYS A 1 80 ? -14.636 3.021 5.799 1.00 94.81 80 LYS A O 1
ATOM 696 N N . HIS A 1 81 ? -15.237 1.999 3.894 1.00 93.06 81 HIS A N 1
ATOM 697 C CA . HIS A 1 81 ? -14.980 3.156 3.039 1.00 93.06 81 HIS A CA 1
ATOM 698 C C . HIS A 1 81 ? -16.300 3.730 2.532 1.00 93.06 81 HIS A C 1
ATOM 700 O O . HIS A 1 81 ? -17.098 3.019 1.922 1.00 93.06 81 HIS A O 1
ATOM 706 N N . SER A 1 82 ? -16.521 5.031 2.721 1.00 90.62 82 SER A N 1
ATOM 707 C CA . SER A 1 82 ? -17.698 5.726 2.178 1.00 90.62 82 SER A CA 1
ATOM 708 C C . SER A 1 82 ? -17.759 5.630 0.651 1.00 90.62 82 SER A C 1
ATOM 710 O O . SER A 1 82 ? -18.812 5.335 0.092 1.00 90.62 82 SER A O 1
ATOM 712 N N . SER A 1 83 ? -16.610 5.749 -0.023 1.00 87.88 83 SER A N 1
ATOM 713 C CA . SER A 1 83 ? -16.483 5.562 -1.475 1.00 87.88 83 SER A CA 1
ATOM 714 C C . SER A 1 83 ? -16.809 4.143 -1.952 1.00 87.88 83 SER A C 1
ATOM 716 O O . SER A 1 83 ? -17.005 3.937 -3.145 1.00 87.88 83 SER A O 1
ATOM 718 N N . LEU A 1 84 ? -16.858 3.168 -1.039 1.00 91.75 84 LEU A N 1
ATOM 719 C CA . LEU A 1 84 ? -17.222 1.774 -1.302 1.00 91.75 84 LEU A CA 1
ATOM 720 C C . LEU A 1 84 ? -18.569 1.413 -0.657 1.00 91.75 84 LEU A C 1
ATOM 722 O O . LEU A 1 84 ? -18.807 0.251 -0.340 1.00 91.75 84 LEU A O 1
ATOM 726 N N . GLN A 1 85 ? -19.444 2.399 -0.425 1.00 93.75 85 GLN A N 1
ATOM 727 C CA . GLN A 1 85 ? -20.775 2.193 0.166 1.00 93.75 85 GLN A CA 1
ATOM 728 C C . GLN A 1 85 ? -20.720 1.492 1.538 1.00 93.75 85 GLN A C 1
ATOM 730 O O . GLN A 1 85 ? -21.563 0.664 1.873 1.00 93.75 85 GLN A O 1
ATOM 735 N N . GLY A 1 86 ? -19.689 1.789 2.334 1.00 94.75 86 GLY A N 1
ATOM 736 C CA . GLY A 1 86 ? -19.496 1.195 3.657 1.00 94.75 86 GLY A CA 1
ATOM 737 C C . GLY A 1 86 ? -18.946 -0.234 3.644 1.00 94.75 86 GLY A C 1
ATOM 738 O O . GLY A 1 86 ? -18.866 -0.848 4.709 1.00 94.75 86 GLY A O 1
ATOM 739 N N . LYS A 1 87 ? -18.546 -0.759 2.481 1.00 96.19 87 LYS A N 1
ATOM 740 C CA . LYS A 1 87 ? -17.832 -2.036 2.362 1.00 96.19 87 LYS A CA 1
ATOM 741 C C . LYS A 1 87 ? -16.328 -1.859 2.570 1.00 96.19 87 LYS A C 1
ATOM 743 O O . LYS A 1 87 ? -15.786 -0.754 2.446 1.00 96.19 87 LYS A O 1
ATOM 748 N N . THR A 1 88 ? -15.661 -2.960 2.890 1.00 95.62 88 THR A N 1
ATOM 749 C CA . THR A 1 88 ? -14.197 -3.044 2.930 1.00 95.62 88 THR A CA 1
ATOM 750 C C . THR A 1 88 ? -13.644 -3.320 1.528 1.00 95.62 88 THR A C 1
ATOM 752 O O . THR A 1 88 ? -14.364 -3.866 0.681 1.00 95.62 88 THR A O 1
ATOM 755 N N . PRO A 1 89 ? -12.372 -2.985 1.250 1.00 94.06 89 PRO A N 1
ATOM 756 C CA . PRO A 1 89 ? -11.737 -3.327 -0.018 1.00 94.06 89 PRO A CA 1
ATOM 757 C C . PRO A 1 89 ? -11.869 -4.817 -0.353 1.00 94.06 89 PRO A C 1
ATOM 759 O O . PRO A 1 89 ? -12.289 -5.155 -1.458 1.00 94.06 89 PRO A O 1
ATOM 762 N N . PHE A 1 90 ? -11.620 -5.712 0.609 1.00 95.06 90 PHE A N 1
ATOM 763 C CA . PHE A 1 90 ? -11.729 -7.151 0.368 1.00 95.06 90 PHE A CA 1
ATOM 764 C C . PHE A 1 90 ? -13.155 -7.595 0.011 1.00 95.06 90 PHE A C 1
ATOM 766 O O . PHE A 1 90 ? -13.324 -8.406 -0.896 1.00 95.06 90 PHE A O 1
ATOM 773 N N . GLN A 1 91 ? -14.187 -7.032 0.652 1.00 94.81 91 GLN A N 1
ATOM 774 C CA . GLN A 1 91 ? -15.583 -7.325 0.302 1.00 94.81 91 GLN A CA 1
ATOM 775 C C . GLN A 1 91 ? -15.900 -6.943 -1.146 1.00 94.81 91 GLN A C 1
ATOM 777 O O . GLN A 1 91 ? -16.527 -7.717 -1.862 1.00 94.81 91 GLN A O 1
ATOM 782 N N . ILE A 1 92 ? -15.421 -5.784 -1.607 1.00 94.69 92 ILE A N 1
ATOM 783 C CA . ILE A 1 92 ? -15.602 -5.363 -3.002 1.00 94.69 92 ILE A CA 1
ATOM 784 C C . ILE A 1 92 ? -14.931 -6.337 -3.967 1.00 94.69 92 ILE A C 1
ATOM 786 O O . ILE A 1 92 ? -15.498 -6.648 -5.016 1.00 94.69 92 ILE A O 1
ATOM 790 N N . VAL A 1 93 ? -13.731 -6.822 -3.639 1.00 93.12 93 VAL A N 1
ATOM 791 C CA . VAL A 1 93 ? -13.057 -7.803 -4.494 1.00 93.12 93 VAL A CA 1
ATOM 792 C C . VAL A 1 93 ? -13.798 -9.138 -4.473 1.00 93.12 93 VAL A C 1
ATOM 794 O O . VAL A 1 93 ? -13.981 -9.726 -5.531 1.00 93.12 93 VAL A O 1
ATOM 797 N N . GLN A 1 94 ? -14.292 -9.588 -3.321 1.00 93.06 94 GLN A N 1
ATOM 798 C CA . GLN A 1 94 ? -15.072 -10.821 -3.211 1.00 93.06 94 GLN A CA 1
ATOM 799 C C . GLN A 1 94 ? -16.389 -10.759 -4.004 1.00 93.06 94 GLN A C 1
ATOM 801 O O . GLN A 1 94 ? -16.746 -11.727 -4.675 1.00 93.06 94 GLN A O 1
ATOM 806 N N . ASP A 1 95 ? -17.069 -9.609 -3.999 1.00 92.81 95 ASP A N 1
ATOM 807 C CA . ASP A 1 95 ? -18.282 -9.385 -4.793 1.00 92.81 95 ASP A CA 1
ATOM 808 C C . ASP A 1 95 ? -18.000 -9.444 -6.304 1.00 92.81 95 ASP A C 1
ATOM 810 O O . ASP A 1 95 ? -18.804 -9.967 -7.078 1.00 92.81 95 ASP A O 1
ATOM 814 N N . LYS A 1 96 ? -16.851 -8.905 -6.737 1.00 92.75 96 LYS A N 1
ATOM 815 C CA . LYS A 1 96 ? -16.441 -8.871 -8.152 1.00 92.75 96 LYS A CA 1
ATOM 816 C C . LYS A 1 96 ? -15.832 -10.190 -8.629 1.00 92.75 96 LYS A C 1
ATOM 818 O O . LYS A 1 96 ? -15.998 -10.558 -9.789 1.00 92.75 96 LYS A O 1
ATOM 823 N N . CYS A 1 97 ? -15.142 -10.901 -7.744 1.00 91.44 97 CYS A N 1
ATOM 824 C CA . CYS A 1 97 ? -14.389 -12.115 -8.025 1.00 91.44 97 CYS A CA 1
ATOM 825 C C . CYS A 1 97 ? -14.866 -13.241 -7.101 1.00 91.44 97 CYS A C 1
ATOM 827 O O . CYS A 1 97 ? -14.289 -13.474 -6.040 1.00 91.44 97 CYS A O 1
ATOM 829 N N . ARG A 1 98 ? -15.895 -13.987 -7.533 1.00 81.50 98 ARG A N 1
ATOM 830 C CA . ARG A 1 98 ? -16.521 -15.064 -6.736 1.00 81.50 98 ARG A CA 1
ATOM 831 C C . ARG A 1 98 ? -15.552 -16.141 -6.228 1.00 81.50 98 ARG A C 1
ATOM 833 O O . ARG A 1 98 ? -15.799 -16.701 -5.168 1.00 81.50 98 ARG A O 1
ATOM 840 N N . ASN A 1 99 ? -14.461 -16.406 -6.950 1.00 88.88 99 ASN A N 1
ATOM 841 C CA . ASN A 1 99 ? -13.481 -17.451 -6.621 1.00 88.88 99 ASN A CA 1
ATOM 842 C C . ASN A 1 99 ? -12.141 -16.879 -6.130 1.00 88.88 99 ASN A C 1
ATOM 844 O O . ASN A 1 99 ? -11.089 -17.467 -6.378 1.00 88.88 99 ASN A O 1
ATOM 848 N N . ILE A 1 100 ? -12.151 -15.707 -5.490 1.00 90.62 100 ILE A N 1
ATOM 849 C CA . ILE A 1 100 ? -10.924 -15.138 -4.934 1.00 90.62 100 ILE A CA 1
ATOM 850 C C . ILE A 1 100 ? -10.372 -16.006 -3.798 1.00 90.62 100 ILE A C 1
ATOM 852 O O . ILE A 1 100 ? -11.101 -16.450 -2.911 1.00 90.62 100 ILE A O 1
ATOM 856 N N . ASP A 1 101 ? -9.058 -16.212 -3.810 1.00 91.31 101 ASP A N 1
ATOM 857 C CA . ASP A 1 101 ? -8.361 -16.872 -2.717 1.00 91.31 101 ASP A CA 1
ATOM 858 C C . ASP A 1 101 ? -8.439 -16.017 -1.443 1.00 91.31 101 ASP A C 1
ATOM 860 O O . ASP A 1 101 ? -8.031 -14.853 -1.425 1.00 91.31 101 ASP A O 1
ATOM 864 N N . VAL A 1 102 ? -8.924 -16.609 -0.351 1.00 88.00 102 VAL A N 1
ATOM 865 C CA . VAL A 1 102 ? -9.063 -15.950 0.958 1.00 88.00 102 VAL A CA 1
ATOM 866 C C . VAL A 1 102 ? -7.721 -15.414 1.473 1.00 88.00 102 VAL A C 1
ATOM 868 O O . VAL A 1 102 ? -7.698 -14.444 2.230 1.00 88.00 102 VAL A O 1
ATOM 871 N N . ARG A 1 103 ? -6.590 -15.977 1.035 1.00 91.12 103 ARG A N 1
ATOM 872 C CA . ARG A 1 103 ? -5.248 -15.491 1.380 1.00 91.12 103 ARG A CA 1
ATOM 873 C C . ARG A 1 103 ? -4.972 -14.077 0.863 1.00 91.12 103 ARG A C 1
ATOM 875 O O . ARG A 1 103 ? -4.192 -13.373 1.494 1.00 91.12 103 ARG A O 1
ATOM 882 N N . MET A 1 104 ? -5.664 -13.604 -0.183 1.00 88.75 104 MET A N 1
ATOM 883 C CA . MET A 1 104 ? -5.544 -12.213 -0.661 1.00 88.75 104 MET A CA 1
ATOM 884 C C . MET A 1 104 ? -5.994 -11.167 0.371 1.00 88.75 104 MET A C 1
ATOM 886 O O . MET A 1 104 ? -5.685 -9.989 0.222 1.00 88.75 104 MET A O 1
ATOM 890 N N . ARG A 1 105 ? -6.679 -11.579 1.447 1.00 89.44 105 ARG A N 1
ATOM 891 C CA . ARG A 1 105 ? -6.986 -10.712 2.597 1.00 89.44 105 ARG A CA 1
ATOM 892 C C . ARG A 1 105 ? -5.742 -10.187 3.303 1.00 89.44 105 ARG A C 1
ATOM 894 O O . ARG A 1 105 ? -5.819 -9.159 3.975 1.00 89.44 105 ARG A O 1
ATOM 901 N N . ILE A 1 106 ? -4.638 -10.924 3.219 1.00 90.38 106 ILE A N 1
ATOM 902 C CA . ILE A 1 106 ? -3.408 -10.667 3.957 1.00 90.38 106 ILE A CA 1
ATOM 903 C C . ILE A 1 106 ? -2.324 -10.346 2.935 1.00 90.38 106 ILE A C 1
ATOM 905 O O . ILE A 1 106 ? -1.801 -11.232 2.264 1.00 90.38 106 ILE A O 1
ATOM 909 N N . VAL A 1 107 ? -1.988 -9.063 2.829 1.00 89.44 107 VAL A N 1
ATOM 910 C CA . VAL A 1 107 ? -0.897 -8.590 1.976 1.00 89.44 107 VAL A CA 1
ATOM 911 C C . VAL A 1 107 ? 0.310 -8.314 2.870 1.00 89.44 107 VAL A C 1
ATOM 913 O O . VAL A 1 107 ? 0.233 -7.395 3.690 1.00 89.44 107 VAL A O 1
ATOM 916 N N . PRO A 1 108 ? 1.397 -9.100 2.774 1.00 90.38 108 PRO A N 1
ATOM 917 C CA . PRO A 1 108 ? 2.581 -8.851 3.578 1.00 90.38 108 PRO A CA 1
ATOM 918 C C . PRO A 1 108 ? 3.230 -7.532 3.137 1.00 90.38 108 PRO A C 1
ATOM 920 O O . PRO A 1 108 ? 3.419 -7.330 1.934 1.00 90.38 108 PRO A O 1
ATOM 923 N N . PRO A 1 109 ? 3.590 -6.631 4.068 1.00 90.94 109 PRO A N 1
ATOM 924 C CA . PRO A 1 109 ? 4.388 -5.467 3.719 1.00 90.94 109 PRO A CA 1
ATOM 925 C C . PRO A 1 109 ? 5.753 -5.932 3.202 1.00 90.94 109 PRO A C 1
ATOM 927 O O . PRO A 1 109 ? 6.313 -6.914 3.686 1.00 90.94 109 PRO A O 1
ATOM 930 N N . ILE A 1 110 ? 6.283 -5.232 2.203 1.00 85.94 110 ILE A N 1
ATOM 931 C CA . ILE A 1 110 ? 7.532 -5.588 1.530 1.00 85.94 110 ILE A CA 1
ATOM 932 C C . ILE A 1 110 ? 8.529 -4.446 1.730 1.00 85.94 110 ILE A C 1
ATOM 934 O O . ILE A 1 110 ? 8.262 -3.318 1.321 1.00 85.94 110 ILE A O 1
ATOM 938 N N . ILE A 1 111 ? 9.690 -4.727 2.330 1.00 83.56 111 ILE A N 1
ATOM 939 C CA . ILE A 1 111 ? 10.771 -3.736 2.443 1.00 83.56 111 ILE A CA 1
ATOM 940 C C . ILE A 1 111 ? 11.640 -3.775 1.193 1.00 83.56 111 ILE A C 1
ATOM 942 O O . ILE A 1 111 ? 12.377 -4.733 0.947 1.00 83.56 111 ILE A O 1
ATOM 946 N N . LEU A 1 112 ? 11.571 -2.690 0.426 1.00 80.50 112 LEU A N 1
ATOM 947 C CA . LEU A 1 112 ? 12.252 -2.564 -0.858 1.00 80.50 112 LEU A CA 1
ATOM 948 C C . LEU A 1 112 ? 13.770 -2.385 -0.731 1.00 80.50 112 LEU A C 1
ATOM 950 O O . LEU A 1 112 ? 14.485 -2.709 -1.676 1.00 80.50 112 LEU A O 1
ATOM 954 N N . ASP A 1 113 ? 14.284 -1.937 0.417 1.00 73.81 113 ASP A N 1
ATOM 955 C CA . ASP A 1 113 ? 15.723 -1.693 0.610 1.00 73.81 113 ASP A CA 1
ATOM 956 C C . ASP A 1 113 ? 16.569 -2.945 0.363 1.00 73.81 113 ASP A C 1
ATOM 958 O O . ASP A 1 113 ? 17.637 -2.863 -0.233 1.00 73.81 113 ASP A O 1
ATOM 962 N N . ARG A 1 114 ? 16.074 -4.119 0.773 1.00 67.50 114 ARG A N 1
ATOM 963 C CA . ARG A 1 114 ? 16.774 -5.392 0.546 1.00 67.50 114 ARG A CA 1
ATOM 964 C C . ARG A 1 114 ? 16.585 -5.888 -0.885 1.00 67.50 114 ARG A C 1
ATOM 966 O O . ARG A 1 114 ? 17.540 -6.264 -1.548 1.00 67.50 114 ARG A O 1
ATOM 973 N N . ILE A 1 115 ? 15.359 -5.797 -1.388 1.00 71.19 115 ILE A N 1
ATOM 974 C CA . ILE A 1 115 ? 14.984 -6.348 -2.697 1.00 71.19 115 ILE A CA 1
ATOM 975 C C . ILE A 1 115 ? 15.608 -5.551 -3.842 1.00 71.19 115 ILE A C 1
ATOM 977 O O . ILE A 1 115 ? 16.031 -6.120 -4.840 1.00 71.19 115 ILE A O 1
ATOM 981 N N . SER A 1 116 ? 15.688 -4.229 -3.713 1.00 67.75 116 SER A N 1
ATOM 982 C CA . SER A 1 1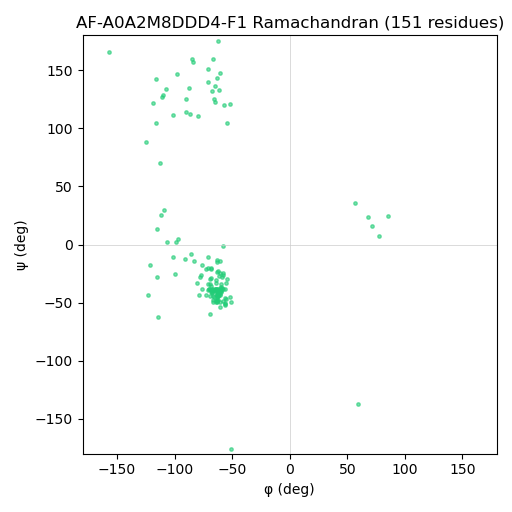16 ? 16.287 -3.374 -4.739 1.00 67.75 116 SER A CA 1
ATOM 983 C C . SER A 1 116 ? 17.776 -3.659 -4.942 1.00 67.75 116 SER A C 1
ATOM 985 O O . SER A 1 116 ? 18.248 -3.580 -6.071 1.00 67.75 116 SER A O 1
ATOM 987 N N . VAL A 1 117 ? 18.505 -4.042 -3.892 1.00 64.94 117 VAL A N 1
ATOM 988 C CA . VAL A 1 117 ? 19.911 -4.456 -4.004 1.00 64.94 117 VAL A CA 1
ATOM 989 C C . VAL A 1 117 ? 20.018 -5.797 -4.735 1.00 64.94 117 VAL A C 1
ATOM 991 O O . VAL A 1 117 ? 20.816 -5.921 -5.663 1.00 64.94 117 VAL A O 1
ATOM 994 N N . ASP A 1 118 ? 19.157 -6.757 -4.394 1.00 65.75 118 ASP A N 1
ATOM 995 C CA . ASP A 1 118 ? 19.157 -8.096 -4.999 1.00 65.75 118 ASP A CA 1
ATOM 996 C C . ASP A 1 118 ? 18.721 -8.093 -6.477 1.00 65.75 118 ASP A C 1
ATOM 998 O O . ASP A 1 118 ? 19.174 -8.917 -7.270 1.00 65.75 118 ASP A O 1
ATOM 1002 N N . LEU A 1 119 ? 17.870 -7.142 -6.881 1.00 63.88 119 LEU A N 1
ATOM 1003 C CA . LEU A 1 119 ? 17.410 -6.988 -8.269 1.00 63.88 119 LEU A CA 1
ATOM 1004 C C . LEU A 1 119 ? 18.500 -6.462 -9.225 1.00 63.88 119 LEU A C 1
ATOM 1006 O O . LEU A 1 119 ? 18.306 -6.469 -10.443 1.00 63.88 119 LEU A O 1
ATOM 1010 N N . GLY A 1 120 ? 19.645 -5.994 -8.717 1.00 64.31 120 GLY A N 1
ATOM 1011 C CA . GLY A 1 120 ? 20.778 -5.576 -9.544 1.00 64.31 120 GLY A CA 1
ATOM 1012 C C . GLY A 1 120 ? 20.433 -4.441 -10.534 1.00 64.31 120 GLY A C 1
ATOM 1013 O O . GLY A 1 120 ? 19.724 -3.501 -10.162 1.00 64.31 120 GLY A O 1
ATOM 1014 N N . PRO A 1 121 ? 20.892 -4.487 -11.806 1.00 62.22 121 PRO A N 1
ATOM 1015 C CA . PRO A 1 121 ? 20.668 -3.428 -12.812 1.00 62.22 121 PRO A CA 1
ATOM 1016 C C . PRO A 1 121 ? 19.192 -3.129 -13.148 1.00 62.22 121 PRO A C 1
ATOM 1018 O O . PRO A 1 121 ? 18.880 -2.123 -13.803 1.00 62.22 121 PRO A O 1
ATOM 1021 N N . TRP A 1 122 ? 18.289 -4.021 -12.732 1.00 58.00 122 TRP A N 1
ATOM 1022 C CA . TRP A 1 122 ? 16.841 -3.895 -12.886 1.00 58.00 122 TRP A CA 1
ATOM 1023 C C . TRP A 1 122 ? 16.177 -3.055 -11.799 1.00 58.00 122 TRP A C 1
ATOM 1025 O O . TRP A 1 122 ? 15.034 -2.631 -11.978 1.00 58.00 122 TRP A O 1
ATOM 1035 N N . SER A 1 123 ? 16.874 -2.779 -10.698 1.00 57.34 123 SER A N 1
ATOM 1036 C CA . SER A 1 123 ? 16.376 -1.860 -9.682 1.00 57.34 123 SER A CA 1
ATOM 1037 C C . SER A 1 123 ? 16.164 -0.452 -10.262 1.00 57.34 123 SER A C 1
ATOM 1039 O O . SER A 1 123 ? 16.825 -0.020 -11.216 1.00 57.34 123 SER A O 1
ATOM 1041 N N . GLY A 1 124 ? 15.165 0.260 -9.728 1.00 54.03 124 GLY A N 1
ATOM 1042 C CA . GLY A 1 124 ? 14.982 1.686 -10.007 1.00 54.03 124 GLY A CA 1
ATOM 1043 C C . GLY A 1 124 ? 16.186 2.498 -9.515 1.00 54.03 124 GLY A C 1
ATOM 1044 O O . GLY A 1 124 ? 17.086 1.956 -8.880 1.00 54.03 124 GLY A O 1
ATOM 1045 N N . TYR A 1 125 ? 16.222 3.809 -9.780 1.00 47.34 125 TYR A N 1
ATOM 1046 C CA . TYR A 1 125 ? 17.277 4.651 -9.203 1.00 47.34 125 TYR A CA 1
ATOM 1047 C C . TYR A 1 125 ? 17.330 4.441 -7.686 1.00 47.34 125 TYR A C 1
ATOM 1049 O O . TYR A 1 125 ? 16.347 4.708 -6.997 1.00 47.34 125 TYR A O 1
ATOM 1057 N N . HIS A 1 126 ? 18.481 3.999 -7.172 1.00 50.25 126 HIS A N 1
ATOM 1058 C CA . HIS A 1 126 ? 18.776 4.061 -5.749 1.00 50.25 126 HIS A CA 1
ATOM 1059 C C . HIS A 1 126 ? 18.591 5.515 -5.307 1.00 50.25 126 HIS A C 1
ATOM 1061 O O . HIS A 1 126 ? 19.445 6.363 -5.568 1.00 50.25 126 HIS A O 1
ATOM 1067 N N . VAL A 1 127 ? 17.499 5.817 -4.610 1.00 44.84 127 VAL A N 1
ATOM 1068 C CA . VAL A 1 127 ? 17.337 7.112 -3.931 1.00 44.84 127 VAL A CA 1
ATOM 1069 C C . VAL A 1 127 ? 18.498 7.313 -2.934 1.00 44.84 127 VAL A C 1
ATOM 1071 O O . VAL A 1 127 ? 18.962 8.428 -2.718 1.00 44.84 127 VAL A O 1
ATOM 1074 N N . LEU A 1 128 ? 19.081 6.208 -2.445 1.00 42.09 128 LEU A N 1
ATOM 1075 C CA . LEU A 1 128 ? 20.291 6.162 -1.620 1.00 42.09 128 LEU A CA 1
ATOM 1076 C C . LEU A 1 128 ? 21.620 6.382 -2.369 1.00 42.09 128 LEU A C 1
ATOM 1078 O O . LEU A 1 128 ? 22.613 6.701 -1.717 1.00 42.09 128 LEU A O 1
ATOM 1082 N N . ALA A 1 129 ? 21.698 6.247 -3.702 1.00 42.88 129 ALA A N 1
ATOM 1083 C CA . ALA A 1 129 ? 22.977 6.414 -4.414 1.00 42.88 129 ALA A CA 1
ATOM 1084 C C . ALA A 1 129 ? 23.519 7.843 -4.286 1.00 42.88 129 ALA A C 1
ATOM 1086 O O . ALA A 1 129 ? 24.731 8.038 -4.236 1.00 42.88 129 ALA A O 1
ATOM 1087 N N . GLN A 1 130 ? 22.637 8.837 -4.160 1.00 41.38 130 GLN A N 1
ATOM 1088 C CA . GLN A 1 130 ? 23.051 10.219 -3.921 1.00 41.38 130 GLN A CA 1
ATOM 1089 C C . GLN A 1 130 ? 23.754 10.376 -2.561 1.00 41.38 130 GLN A C 1
ATOM 1091 O O . GLN A 1 130 ? 24.773 11.060 -2.481 1.00 41.38 130 GLN A O 1
ATOM 1096 N N . TYR A 1 131 ? 23.284 9.681 -1.520 1.00 41.97 131 TYR A N 1
ATOM 1097 C CA . TYR A 1 131 ? 23.898 9.702 -0.188 1.00 41.97 131 TYR A CA 1
ATOM 1098 C C . TYR A 1 131 ? 25.175 8.853 -0.110 1.00 41.97 131 TYR A C 1
ATOM 1100 O O . TYR A 1 131 ? 26.154 9.283 0.494 1.00 41.97 131 TYR A O 1
ATOM 1108 N N . LEU A 1 132 ? 25.220 7.695 -0.777 1.00 43.31 132 LEU A N 1
ATOM 1109 C CA . LEU A 1 132 ? 26.420 6.849 -0.858 1.00 43.31 132 LEU A CA 1
ATOM 1110 C C . LEU A 1 132 ? 27.578 7.547 -1.584 1.00 43.31 132 LEU A C 1
ATOM 1112 O O . LEU A 1 132 ? 28.711 7.497 -1.109 1.00 43.31 132 LEU A O 1
ATOM 1116 N N . ILE A 1 133 ? 27.304 8.254 -2.687 1.00 47.84 133 ILE A N 1
ATOM 1117 C CA . ILE A 1 133 ? 28.316 9.058 -3.394 1.00 47.84 133 ILE A CA 1
ATOM 1118 C C . ILE A 1 133 ? 28.822 10.198 -2.501 1.00 47.84 133 ILE A C 1
ATOM 1120 O O . ILE A 1 133 ? 30.017 10.496 -2.511 1.00 47.84 133 ILE A O 1
ATOM 1124 N N . LEU A 1 134 ? 27.938 10.828 -1.717 1.00 45.50 134 LEU A N 1
ATOM 1125 C CA . LEU A 1 134 ? 28.316 11.903 -0.800 1.00 45.50 134 LEU A CA 1
ATOM 1126 C C . LEU A 1 134 ? 29.229 11.390 0.323 1.00 45.50 134 LEU A C 1
ATOM 1128 O O . LEU A 1 134 ? 30.259 12.006 0.588 1.00 45.50 134 LEU A O 1
ATOM 1132 N N . ILE A 1 135 ? 28.895 10.242 0.926 1.00 46.44 135 ILE A N 1
ATOM 1133 C CA . ILE A 1 135 ? 29.711 9.598 1.966 1.00 46.44 135 ILE A CA 1
ATOM 1134 C C . ILE A 1 135 ? 31.072 9.200 1.392 1.00 46.44 135 ILE A C 1
ATOM 1136 O O . ILE A 1 135 ? 32.088 9.555 1.975 1.00 46.44 135 ILE A O 1
ATOM 1140 N N . HIS A 1 136 ? 31.118 8.559 0.220 1.00 46.38 136 HIS A N 1
ATOM 1141 C CA . HIS A 1 136 ? 32.381 8.135 -0.391 1.00 46.38 136 HIS A CA 1
ATOM 1142 C C . HIS A 1 136 ? 33.275 9.325 -0.775 1.00 46.38 136 HIS A C 1
ATOM 1144 O O . HIS A 1 136 ? 34.484 9.293 -0.545 1.00 46.38 136 HIS A O 1
ATOM 1150 N N . LYS A 1 137 ? 32.689 10.420 -1.285 1.00 45.78 137 LYS A N 1
ATOM 1151 C CA . LYS A 1 137 ? 33.421 11.675 -1.516 1.00 45.78 137 LYS A CA 1
ATOM 1152 C C . LYS A 1 137 ? 33.943 12.273 -0.21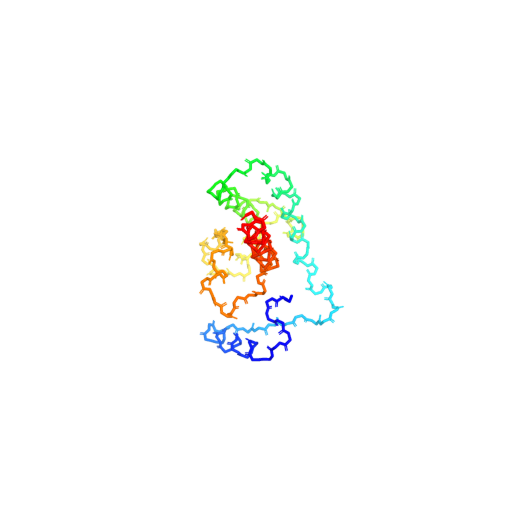3 1.00 45.78 137 LYS A C 1
ATOM 1154 O O . LYS A 1 137 ? 35.093 12.693 -0.196 1.00 45.78 137 LYS A O 1
ATOM 1159 N N . LEU A 1 138 ? 33.150 12.290 0.863 1.00 45.47 138 LEU A N 1
ATOM 1160 C CA . LEU A 1 138 ? 33.594 12.789 2.170 1.00 45.47 138 LEU A CA 1
ATOM 1161 C C . LEU A 1 138 ? 34.750 11.951 2.724 1.00 45.47 138 LEU A C 1
ATOM 1163 O O . LEU A 1 138 ? 35.734 12.515 3.191 1.00 45.47 138 LEU A O 1
ATOM 1167 N N . THR A 1 139 ? 34.663 10.622 2.628 1.00 45.62 139 THR A N 1
ATOM 1168 C CA . THR A 1 139 ? 35.730 9.717 3.066 1.00 45.62 139 THR A CA 1
ATOM 1169 C C . THR A 1 139 ? 37.013 9.994 2.287 1.00 45.62 139 THR A C 1
ATOM 1171 O O . THR A 1 139 ? 38.030 10.261 2.911 1.00 45.62 139 THR A O 1
ATOM 1174 N N . ILE A 1 140 ? 36.961 10.072 0.951 1.00 51.53 140 ILE A N 1
ATOM 1175 C CA . ILE A 1 140 ? 38.131 10.384 0.108 1.00 51.53 140 ILE A CA 1
ATOM 1176 C C . ILE A 1 140 ? 38.717 11.771 0.433 1.00 51.53 140 ILE A C 1
ATOM 1178 O O . ILE A 1 140 ? 39.938 11.932 0.484 1.00 51.53 140 ILE A O 1
ATOM 1182 N N . LEU A 1 141 ? 37.880 12.777 0.703 1.00 46.53 141 LEU A N 1
ATOM 1183 C CA . LEU A 1 141 ? 38.331 14.135 1.039 1.00 46.53 141 LEU A CA 1
ATOM 1184 C C . LEU A 1 141 ? 38.982 14.209 2.432 1.00 46.53 141 LEU A C 1
ATOM 1186 O O . LEU A 1 141 ? 39.938 14.957 2.632 1.00 46.53 141 LEU A O 1
ATOM 1190 N N . ILE A 1 142 ? 38.507 13.406 3.389 1.00 50.19 142 ILE A N 1
ATOM 1191 C CA . ILE A 1 142 ? 39.109 13.275 4.724 1.00 50.19 142 ILE A CA 1
ATOM 1192 C C . ILE A 1 142 ? 40.429 12.497 4.641 1.00 50.19 142 ILE A C 1
ATOM 1194 O O . ILE A 1 142 ? 41.423 12.922 5.226 1.00 50.19 142 ILE A O 1
ATOM 1198 N N . THR A 1 143 ? 40.486 11.400 3.879 1.00 48.31 143 THR A N 1
ATOM 1199 C CA . THR A 1 143 ? 41.720 10.613 3.717 1.00 48.31 143 THR A CA 1
ATOM 1200 C C . TH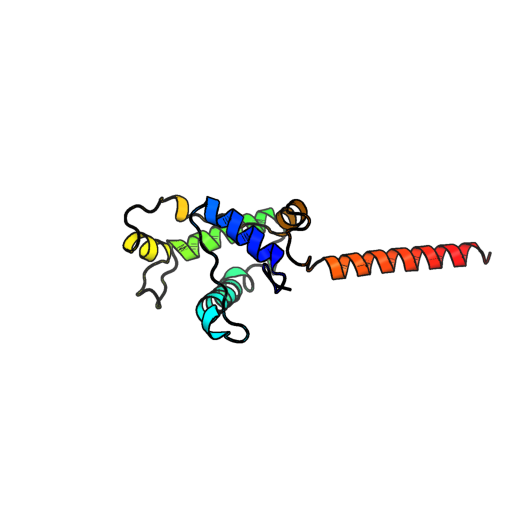R A 1 143 ? 42.812 11.412 3.001 1.00 48.31 143 THR A C 1
ATOM 1202 O O . THR A 1 143 ? 43.965 11.374 3.418 1.00 48.31 143 THR A O 1
ATOM 1205 N N . THR A 1 144 ? 42.462 12.200 1.979 1.00 51.19 144 THR A N 1
ATOM 1206 C CA . THR A 1 144 ? 43.423 13.068 1.271 1.00 51.19 144 THR A CA 1
ATOM 1207 C C . THR A 1 144 ? 43.895 14.250 2.123 1.00 51.19 144 THR A C 1
ATOM 1209 O O . THR A 1 144 ? 45.086 14.550 2.114 1.00 51.19 144 THR A O 1
ATOM 1212 N N . ARG A 1 145 ? 43.027 14.872 2.939 1.00 48.25 145 ARG A N 1
ATOM 1213 C CA . ARG A 1 145 ? 43.453 15.878 3.936 1.00 48.25 145 ARG A CA 1
ATOM 1214 C C . ARG A 1 145 ? 44.393 15.301 5.001 1.00 48.25 145 ARG A C 1
ATOM 1216 O O . ARG A 1 145 ? 45.374 15.951 5.350 1.00 48.25 145 ARG A O 1
ATOM 1223 N N . ASN A 1 146 ? 44.132 14.087 5.486 1.00 45.62 146 ASN A N 1
ATOM 1224 C CA . ASN A 1 146 ? 44.990 13.431 6.478 1.00 45.62 146 ASN A CA 1
ATOM 1225 C C . ASN A 1 146 ? 46.358 13.021 5.902 1.00 45.62 146 ASN A C 1
ATOM 1227 O O . ASN A 1 146 ? 47.358 13.119 6.606 1.00 45.62 146 ASN A O 1
ATOM 1231 N N . LEU A 1 147 ? 46.427 12.634 4.622 1.00 49.12 147 LEU A N 1
ATOM 1232 C CA . LEU A 1 147 ? 47.690 12.358 3.919 1.00 49.12 147 LEU A CA 1
ATOM 1233 C C . LEU A 1 147 ? 48.528 13.625 3.684 1.00 49.12 147 LEU A C 1
ATOM 1235 O O . LEU A 1 147 ? 49.741 13.586 3.855 1.00 49.12 147 LEU A O 1
ATOM 1239 N N . ILE A 1 148 ? 47.901 14.759 3.351 1.00 51.53 148 ILE A N 1
ATOM 1240 C CA . ILE A 1 148 ? 48.611 16.039 3.172 1.00 51.53 148 ILE A CA 1
ATOM 1241 C C . ILE A 1 148 ? 49.167 16.553 4.511 1.00 51.53 148 ILE A C 1
ATOM 1243 O O . ILE A 1 148 ? 50.303 17.015 4.561 1.00 51.53 148 ILE A O 1
ATOM 1247 N N . ASN A 1 149 ? 48.425 16.402 5.613 1.00 42.06 149 ASN A N 1
ATOM 1248 C CA . ASN A 1 149 ? 48.904 16.788 6.947 1.00 42.06 149 ASN A CA 1
ATOM 1249 C C . ASN A 1 149 ? 50.002 15.861 7.506 1.00 42.06 149 ASN A C 1
ATOM 1251 O O . ASN A 1 149 ? 50.742 16.276 8.389 1.00 42.06 149 ASN A O 1
ATOM 1255 N N . SER A 1 150 ? 50.141 14.633 6.992 1.00 44.97 150 SER A N 1
ATOM 1256 C CA . SER A 1 150 ? 51.222 13.700 7.355 1.00 44.97 150 SER A CA 1
ATOM 1257 C C . SER A 1 150 ? 52.511 13.906 6.541 1.00 44.97 150 SER A C 1
ATOM 1259 O O . SER A 1 150 ? 53.517 13.278 6.857 1.00 44.97 150 SER A O 1
ATOM 1261 N N . LEU A 1 151 ? 52.492 14.758 5.510 1.00 46.47 151 LEU A N 1
ATOM 1262 C CA . LEU A 1 151 ? 53.650 15.085 4.664 1.00 46.47 151 LEU A CA 1
ATOM 1263 C C . LEU A 1 151 ? 54.221 16.491 4.940 1.00 46.47 151 LEU A C 1
ATOM 1265 O O . LEU A 1 151 ? 55.162 16.907 4.270 1.00 46.47 151 LEU A O 1
ATOM 1269 N N . ILE A 1 152 ? 53.653 17.225 5.907 1.00 49.28 152 ILE A N 1
ATOM 1270 C CA . ILE A 1 152 ? 54.075 18.583 6.316 1.00 49.28 152 ILE A CA 1
ATOM 1271 C C . ILE A 1 152 ? 54.619 18.596 7.771 1.00 49.28 152 ILE A C 1
ATOM 1273 O O . ILE A 1 152 ? 54.839 19.652 8.357 1.00 49.28 152 ILE A O 1
ATOM 1277 N N . CYS A 1 153 ? 54.908 17.431 8.359 1.00 41.34 153 CYS A N 1
ATOM 1278 C CA . CYS A 1 153 ? 55.730 17.318 9.572 1.00 41.34 153 CYS A CA 1
ATOM 1279 C C . CYS A 1 153 ? 57.001 16.525 9.281 1.00 41.34 153 CYS A C 1
ATOM 1281 O O . CYS A 1 153 ? 56.881 15.464 8.630 1.00 41.34 153 CYS A O 1
#

InterPro domains:
  IPR001584 Integrase, catalytic core [PF13683] (28-89)
  IPR001584 Integrase, catalytic core [PS50994] (1-97)
  IPR012337 Ribonuclease H-like superfamily [SSF53098] (13-99)
  IPR036397 Ribonuclease H superfamily [G3DSA:3.30.420.10] (6-103)

Nearest PDB structures (foldseek):
  1wrt-assembly1_R  TM=2.653E-01  e=5.571E+00  Escherichia coli

Radius of gyration: 22.28 Å; Cα contacts (8 Å, |Δi|>4): 75; chains: 1; bounding box: 76×36×42 Å

Mean predicted aligned error: 11.95 Å

Secondary structure (DSSP, 8-state):
--TT-S-HHHHHHHHHHHHTTT-----PPTT-GGGGHHHHHHHHHHIIIIIHHHGGG--SHHHHHHHHHHHHHHHHHT---GGGTT--HHHHHHHH-TT--GGGG------HHHHHHHTGGGS---TTHHHHHHHHHHHHHHHHHHHHHTS--